Protein AF-A0A379SIA0-F1 (afdb_monomer)

Nearest PDB structures (foldseek):
  3umo-assembly1_A  TM=1.005E+00  e=2.013E-17  Escherichia coli K-12
  3uqd-assembly1_C  TM=9.873E-01  e=4.894E-16  Escherichia coli K-12
  3q1y-assembly1_A-2  TM=8.885E-01  e=4.402E-08  Listeria innocua
  3ie7-assembly1_A-2  TM=8.965E-01  e=9.468E-08  Listeria innocua
  2q5r-assembly1_B  TM=8.478E-01  e=1.900E-06  Staphylococcus aureus

Sequence (139 aa):
MVNRDLTQPDDVHKAALEVVQSGKARRVVVSLGPQGALGIDSENCIQVVPPPVKSQSTVGAGDSMVGAMTLKLAQDASLEEMVRFGVAAGSAATLNQGTRLCSRDDTQKIYAYLPRNNRIPLAEGDTGKSVNGRRIRRC

pLDDT: mean 81.71, std 18.26, range [28.53, 96.75]

Secondary structure (DSSP, 8-state):
---S---STTHHHHHHHHHHHTTS-S-EEEE-GGG-EEEE-SS-EEEE-------S--TTHHHHHHHHHHHHHHTT--HHHHHHHHHHHHHHHHTSSTT----HHHHHHHHHHS-S--EE-------------------

Radius of gyration: 15.78 Å; Cα contacts (8 Å, |Δi|>4): 222; chains: 1; bounding box: 32×31×46 Å

Solvent-accessible surface area (backbone atoms only — not comparable to full-atom values): 8110 Å² total; per-residue (Å²): 134,77,96,66,88,73,84,52,79,60,40,60,57,54,50,46,49,50,42,36,74,70,66,79,35,73,63,40,74,48,78,52,67,87,61,18,32,42,35,37,44,94,82,49,28,34,56,44,63,60,80,99,66,84,71,64,24,72,44,43,18,65,59,27,17,52,53,39,26,51,56,26,55,77,65,73,48,52,72,67,56,20,51,43,39,10,41,15,17,17,54,26,3,13,63,28,73,61,76,39,54,42,47,71,68,48,18,52,53,41,38,69,68,48,79,94,78,48,76,43,82,71,78,72,81,90,74,87,80,92,78,86,84,89,77,98,81,81,120

Mean predicted aligned error: 8.85 Å

Structure (mmCIF, N/CA/C/O backbone):
data_AF-A0A379SIA0-F1
#
_entry.id   AF-A0A379SIA0-F1
#
loop_
_atom_site.group_PDB
_atom_site.id
_atom_site.type_symbol
_atom_site.label_atom_id
_atom_site.label_alt_id
_atom_site.label_comp_id
_atom_site.label_asym_id
_atom_site.label_entity_id
_atom_site.label_seq_id
_atom_site.pdbx_PDB_ins_code
_atom_site.Cartn_x
_atom_site.Cartn_y
_atom_site.Cartn_z
_atom_site.occupancy
_atom_site.B_iso_or_equiv
_atom_site.auth_seq_id
_atom_site.auth_comp_id
_atom_site.auth_asym_id
_atom_site.auth_atom_id
_atom_site.pdbx_PDB_model_num
ATOM 1 N N . MET A 1 1 ? -4.905 12.720 11.694 1.00 63.75 1 MET A N 1
ATOM 2 C CA . MET A 1 1 ? -3.432 12.805 11.719 1.00 63.75 1 MET A CA 1
ATOM 3 C C . MET A 1 1 ? -2.983 12.709 13.161 1.00 63.75 1 MET A C 1
ATOM 5 O O . MET A 1 1 ? -3.661 13.273 14.014 1.00 63.75 1 MET A O 1
ATOM 9 N N . VAL A 1 2 ? -1.910 11.968 13.427 1.00 74.81 2 VAL A N 1
ATOM 10 C CA . VAL A 1 2 ? -1.271 11.945 14.747 1.00 74.81 2 VAL A CA 1
ATOM 11 C C . VAL A 1 2 ? -0.322 13.141 14.818 1.00 74.81 2 VAL A C 1
ATOM 13 O O . VAL A 1 2 ? 0.520 13.307 13.944 1.00 74.81 2 VAL A O 1
ATOM 16 N N . ASN A 1 3 ? -0.522 14.041 15.776 1.00 85.12 3 ASN A N 1
ATOM 17 C CA . ASN A 1 3 ? 0.243 15.289 15.879 1.00 85.12 3 ASN A CA 1
ATOM 18 C C . ASN A 1 3 ? 1.465 15.095 16.793 1.00 85.12 3 ASN A C 1
ATOM 20 O O . ASN A 1 3 ? 1.564 15.721 17.845 1.00 85.12 3 ASN A O 1
ATOM 24 N N . ARG A 1 4 ? 2.316 14.123 16.449 1.00 88.12 4 ARG A N 1
ATOM 25 C CA . ARG A 1 4 ? 3.527 13.749 17.195 1.00 88.12 4 ARG A CA 1
ATOM 26 C C . ARG A 1 4 ? 4.548 13.104 16.263 1.00 88.12 4 ARG A C 1
ATOM 28 O O . ARG A 1 4 ? 4.156 12.505 15.260 1.00 88.12 4 ARG A O 1
ATOM 35 N N . ASP A 1 5 ? 5.821 13.178 16.629 1.00 88.12 5 ASP A N 1
ATOM 36 C CA . ASP A 1 5 ? 6.893 12.495 15.905 1.00 88.12 5 ASP A CA 1
ATOM 37 C C . ASP A 1 5 ? 6.810 10.972 16.086 1.00 88.12 5 ASP A C 1
ATOM 39 O O . ASP A 1 5 ? 6.451 10.477 17.156 1.00 88.12 5 ASP A O 1
ATOM 43 N N . LEU A 1 6 ? 7.152 10.233 15.026 1.00 87.88 6 LEU A N 1
ATOM 44 C CA . LEU A 1 6 ? 7.213 8.769 15.010 1.00 87.88 6 LEU A CA 1
ATOM 45 C C . LEU A 1 6 ? 8.689 8.364 14.997 1.00 87.88 6 LEU A C 1
ATOM 47 O O . LEU A 1 6 ? 9.324 8.348 13.945 1.00 87.88 6 LEU A O 1
ATOM 51 N N . THR A 1 7 ? 9.253 8.114 16.176 1.00 86.00 7 THR A N 1
ATOM 52 C CA . THR A 1 7 ? 10.701 7.889 16.353 1.00 86.00 7 THR A CA 1
ATOM 53 C C . THR A 1 7 ? 11.032 6.448 16.713 1.00 86.00 7 THR A C 1
ATOM 55 O O . THR A 1 7 ? 12.140 5.987 16.446 1.00 86.00 7 THR A O 1
ATOM 58 N N . GLN A 1 8 ? 10.079 5.728 17.306 1.00 84.50 8 GLN A N 1
ATOM 59 C CA . GLN A 1 8 ? 10.224 4.325 17.657 1.00 84.50 8 GLN A CA 1
ATOM 60 C C . GLN A 1 8 ? 9.696 3.423 16.536 1.00 84.50 8 GLN A C 1
ATOM 62 O O . GLN A 1 8 ? 8.732 3.789 15.859 1.00 84.50 8 GLN A O 1
ATO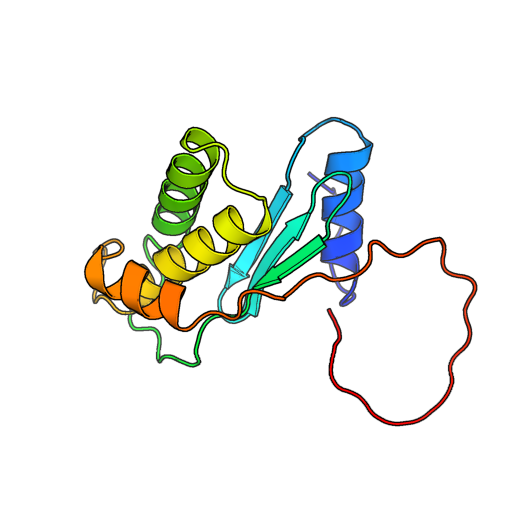M 67 N N . PRO A 1 9 ? 10.257 2.210 16.372 1.00 72.56 9 PRO A N 1
ATOM 68 C CA . PRO A 1 9 ? 9.820 1.264 15.342 1.00 72.56 9 PRO A CA 1
ATOM 69 C C . PRO A 1 9 ? 8.308 0.980 15.354 1.00 72.56 9 PRO A C 1
ATOM 71 O O . PRO A 1 9 ? 7.683 0.884 14.302 1.00 72.56 9 PRO A O 1
ATOM 74 N N . ASP A 1 10 ? 7.696 0.923 16.541 1.00 85.25 10 ASP A N 1
ATOM 75 C CA . ASP A 1 10 ? 6.265 0.631 16.699 1.00 85.25 10 ASP A CA 1
ATOM 76 C C . ASP A 1 10 ? 5.351 1.866 16.606 1.00 85.25 10 ASP A C 1
ATOM 78 O O . ASP A 1 10 ? 4.124 1.721 16.618 1.00 85.25 10 ASP A O 1
ATOM 82 N N . ASP A 1 11 ? 5.896 3.084 16.515 1.00 89.19 11 ASP A N 1
ATOM 83 C CA . ASP A 1 11 ? 5.084 4.309 16.538 1.00 89.19 11 ASP A CA 1
ATOM 84 C C . ASP A 1 11 ? 4.133 4.381 15.342 1.00 89.19 11 ASP A C 1
ATOM 86 O O . ASP A 1 11 ? 2.986 4.809 15.488 1.00 89.19 11 ASP A O 1
ATOM 90 N N . VAL A 1 12 ? 4.576 3.903 14.176 1.00 90.06 12 VAL A N 1
ATOM 91 C CA . VAL A 1 12 ? 3.755 3.852 12.959 1.00 90.06 12 VAL A CA 1
ATOM 92 C C . VAL A 1 12 ? 2.549 2.935 13.150 1.00 90.06 12 VAL A C 1
ATOM 94 O O . VAL A 1 12 ? 1.424 3.320 12.826 1.00 90.06 12 VAL A O 1
ATOM 97 N N . HIS A 1 13 ? 2.765 1.745 13.716 1.00 90.25 13 HIS A N 1
ATOM 98 C CA . HIS A 1 13 ? 1.694 0.796 14.003 1.00 90.25 13 HIS A CA 1
ATOM 99 C C . HIS A 1 13 ? 0.694 1.392 15.000 1.00 90.25 13 HIS A C 1
ATOM 101 O O . HIS A 1 13 ? -0.502 1.441 14.712 1.00 90.25 13 HIS A O 1
ATOM 107 N N . LYS A 1 14 ? 1.176 1.919 16.133 1.00 91.12 14 LYS A N 1
ATOM 108 C CA . LYS A 1 14 ? 0.321 2.523 17.168 1.00 91.12 14 LYS A CA 1
ATOM 109 C C . LYS A 1 14 ? -0.485 3.703 16.626 1.00 91.12 14 LYS A C 1
ATOM 111 O O . LYS A 1 14 ? -1.677 3.810 16.896 1.00 91.12 14 LYS A O 1
ATOM 116 N N . ALA A 1 15 ? 0.144 4.570 15.836 1.00 93.25 15 ALA A N 1
ATOM 117 C CA . ALA A 1 15 ? -0.512 5.716 15.219 1.00 93.25 15 ALA A CA 1
ATOM 118 C C . ALA A 1 15 ? -1.611 5.311 14.227 1.00 93.25 15 ALA A C 1
ATOM 120 O O . ALA A 1 15 ? -2.699 5.885 14.237 1.00 93.25 15 ALA A O 1
ATOM 121 N N . ALA A 1 16 ? -1.340 4.331 13.365 1.00 92.44 16 ALA A N 1
ATOM 122 C CA . ALA A 1 16 ? -2.324 3.846 12.405 1.00 92.44 16 ALA A CA 1
ATOM 123 C C . ALA A 1 16 ? -3.497 3.140 13.105 1.00 92.44 16 ALA A C 1
ATOM 125 O O . ALA A 1 16 ? -4.653 3.387 12.756 1.00 92.44 16 ALA A O 1
ATOM 126 N N . LEU A 1 17 ? -3.215 2.344 14.141 1.00 92.06 17 LEU A N 1
ATOM 127 C CA . LEU A 1 17 ? -4.236 1.696 14.961 1.00 92.06 17 LEU A CA 1
ATOM 128 C C . LEU A 1 17 ? -5.121 2.717 15.697 1.00 92.06 17 LEU A C 1
ATOM 130 O O . LEU A 1 17 ? -6.338 2.573 15.690 1.00 92.06 17 LEU A O 1
ATOM 134 N N . GLU A 1 18 ? -4.549 3.792 16.247 1.00 93.31 18 GLU A N 1
ATOM 135 C CA . GLU A 1 18 ? -5.297 4.890 16.887 1.00 93.31 18 GLU A CA 1
ATOM 136 C C . GLU A 1 18 ? -6.308 5.541 15.921 1.00 93.31 18 GLU A C 1
ATOM 138 O O . GLU A 1 18 ? -7.445 5.859 16.286 1.00 93.31 18 GLU A O 1
ATOM 143 N N . VAL A 1 19 ? -5.928 5.720 14.653 1.00 94.56 19 VAL A N 1
ATOM 144 C CA . VAL A 1 19 ? -6.822 6.280 13.628 1.00 94.56 19 VAL A CA 1
ATOM 145 C C . VAL A 1 19 ? -7.988 5.334 13.326 1.00 94.56 19 VAL A C 1
ATOM 147 O O . VAL A 1 19 ? -9.117 5.808 13.177 1.00 94.56 19 VAL A O 1
ATOM 150 N N . VAL A 1 20 ? -7.737 4.023 13.282 1.00 94.62 20 VAL A N 1
ATOM 151 C CA . VAL A 1 20 ? -8.788 3.011 13.090 1.00 94.62 20 VAL A CA 1
ATOM 152 C C . VAL A 1 20 ? -9.714 2.944 14.306 1.00 94.62 20 VAL A C 1
ATOM 154 O O . VAL A 1 20 ? -10.931 3.044 14.162 1.00 94.62 20 VAL A O 1
ATOM 157 N N . GLN A 1 21 ? -9.152 2.859 15.513 1.00 92.81 21 GLN A N 1
ATOM 158 C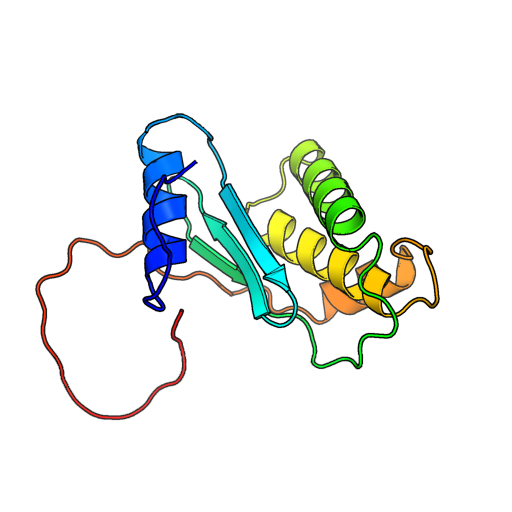 CA . GLN A 1 21 ? -9.909 2.753 16.765 1.00 92.81 21 GLN A CA 1
ATOM 159 C C . GLN A 1 21 ? -10.735 4.006 17.077 1.00 92.81 21 GLN A C 1
ATOM 161 O O . GLN A 1 21 ? -11.819 3.902 17.642 1.00 92.81 21 GLN A O 1
ATOM 166 N N . SER A 1 22 ? -10.270 5.192 16.671 1.00 93.56 22 SER A N 1
ATOM 167 C CA . SER A 1 22 ? -11.050 6.433 16.796 1.00 93.56 22 SER A CA 1
ATOM 168 C C . SER A 1 22 ? -12.201 6.552 15.786 1.00 93.56 22 SER A C 1
ATOM 170 O O . SER A 1 22 ? -12.915 7.554 15.799 1.00 93.56 22 SER A O 1
ATOM 172 N N . GLY A 1 23 ? -12.379 5.575 14.888 1.00 92.88 23 GLY A N 1
ATOM 173 C CA . GLY A 1 23 ? -13.453 5.551 13.892 1.00 92.88 23 GLY A CA 1
ATOM 174 C C . GLY A 1 23 ? -13.266 6.529 12.727 1.00 92.88 23 GL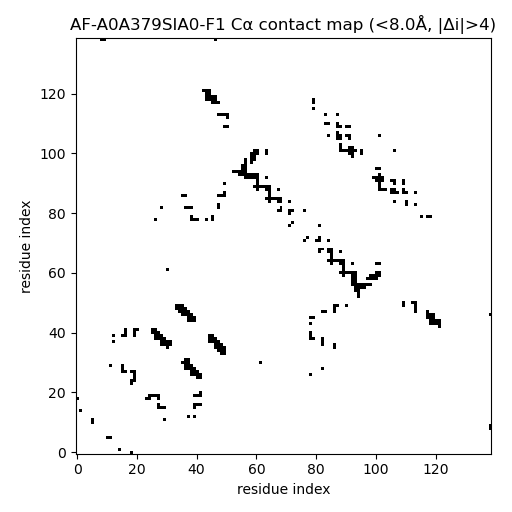Y A C 1
ATOM 175 O O . GLY A 1 23 ? -14.151 6.647 11.882 1.00 92.88 23 GLY A O 1
ATOM 176 N N . LYS A 1 24 ? -12.120 7.220 12.644 1.00 94.50 24 LYS A N 1
ATOM 177 C CA . LYS A 1 24 ? -11.831 8.207 11.585 1.00 94.50 24 LYS A CA 1
ATOM 178 C C . LYS A 1 24 ? -11.621 7.557 10.217 1.00 94.50 24 LYS A C 1
ATOM 180 O O . LYS A 1 24 ? -11.882 8.189 9.198 1.00 94.50 24 LYS A O 1
ATOM 185 N N . ALA A 1 25 ? -11.139 6.316 10.189 1.00 95.25 25 ALA A N 1
ATOM 186 C CA . ALA A 1 25 ? -10.995 5.515 8.979 1.00 95.25 25 ALA A CA 1
ATOM 187 C C . ALA A 1 25 ? -11.201 4.030 9.299 1.00 95.25 25 ALA A C 1
ATOM 189 O O . ALA A 1 25 ? -10.794 3.564 10.355 1.00 95.25 25 ALA A O 1
ATOM 190 N N . ARG A 1 26 ? -11.793 3.267 8.372 1.00 94.31 26 ARG A N 1
ATOM 191 C CA . ARG A 1 26 ? -11.955 1.806 8.533 1.00 94.31 26 ARG A CA 1
ATOM 192 C C . ARG A 1 26 ? -10.667 1.029 8.266 1.00 94.31 26 ARG A C 1
ATOM 194 O O . ARG A 1 26 ? -10.478 -0.053 8.804 1.00 94.31 26 ARG A O 1
ATOM 201 N N . ARG A 1 27 ? -9.824 1.559 7.380 1.00 94.94 27 ARG A N 1
ATOM 202 C CA . ARG A 1 27 ? -8.550 0.969 6.964 1.00 94.94 27 ARG A CA 1
ATOM 203 C C . ARG A 1 27 ? -7.528 2.088 6.846 1.00 94.94 27 ARG A C 1
ATOM 205 O O . ARG A 1 27 ? -7.839 3.137 6.281 1.00 94.94 27 ARG A O 1
ATOM 212 N N . VAL A 1 28 ? -6.327 1.860 7.354 1.00 96.12 28 VAL A N 1
ATOM 213 C CA . VAL A 1 28 ? -5.193 2.782 7.240 1.00 96.12 28 VAL A CA 1
ATOM 214 C C . VAL A 1 28 ? -4.045 2.033 6.590 1.00 96.12 28 VAL A C 1
ATOM 216 O O . VAL A 1 28 ? -3.678 0.956 7.046 1.00 96.12 28 VAL A O 1
ATOM 219 N N . VAL A 1 29 ? -3.478 2.597 5.524 1.00 95.69 29 VAL A N 1
ATOM 220 C CA . VAL A 1 29 ? -2.280 2.063 4.869 1.00 95.69 29 VAL A CA 1
ATOM 221 C C . VAL A 1 29 ? -1.199 3.132 4.906 1.00 95.69 29 VAL A C 1
ATOM 223 O O . VAL A 1 29 ? -1.371 4.213 4.348 1.00 95.69 29 VAL A O 1
ATOM 226 N N . VAL A 1 30 ? -0.092 2.833 5.577 1.00 94.81 30 VAL A N 1
ATOM 227 C CA . VAL A 1 30 ? 1.077 3.704 5.678 1.00 94.81 30 VAL A CA 1
ATOM 228 C C . VAL A 1 30 ? 2.128 3.220 4.687 1.00 94.81 30 VAL A C 1
ATOM 230 O O . VAL A 1 30 ? 2.646 2.113 4.822 1.00 94.81 30 VAL A O 1
ATOM 233 N N . SER A 1 31 ? 2.452 4.037 3.684 1.00 92.25 31 SER A N 1
ATOM 234 C CA . SER A 1 31 ? 3.552 3.757 2.758 1.00 92.25 31 SER A CA 1
ATOM 235 C C . SER A 1 31 ? 4.900 4.035 3.428 1.00 92.25 31 SER A C 1
ATOM 237 O O . SER A 1 31 ? 5.135 5.145 3.901 1.00 92.25 31 SER A O 1
ATOM 239 N N . LEU A 1 32 ? 5.802 3.057 3.407 1.00 90.50 32 LEU A N 1
ATOM 240 C CA . LEU A 1 32 ? 7.133 3.084 4.027 1.00 90.50 32 LEU A CA 1
ATOM 241 C C . LEU A 1 32 ? 8.263 3.085 2.977 1.00 90.50 32 LEU A C 1
ATOM 243 O O . LEU A 1 32 ? 9.391 2.664 3.238 1.00 90.50 32 LEU A O 1
ATOM 247 N N . GLY A 1 33 ? 7.962 3.518 1.748 1.00 87.25 33 GLY A N 1
ATOM 248 C CA . GLY A 1 33 ? 8.935 3.605 0.659 1.00 87.25 33 GLY A CA 1
ATOM 249 C C . GLY A 1 33 ? 9.585 2.244 0.349 1.00 87.25 33 GLY A C 1
ATOM 250 O O . GLY A 1 33 ? 8.862 1.299 0.032 1.00 87.25 33 GLY A O 1
ATOM 251 N N . PRO A 1 34 ? 10.924 2.099 0.439 1.00 85.31 34 PRO A N 1
ATOM 252 C CA . PRO A 1 34 ? 11.612 0.824 0.199 1.00 85.31 34 PRO A CA 1
ATOM 253 C C . PRO A 1 34 ? 11.190 -0.316 1.137 1.00 85.31 34 PRO A C 1
ATOM 255 O O . PRO A 1 34 ? 11.329 -1.481 0.776 1.00 85.31 34 PRO A O 1
ATOM 258 N N . GLN A 1 35 ? 10.661 0.003 2.324 1.00 88.00 35 GLN A N 1
ATOM 259 C CA . GLN A 1 35 ? 10.117 -0.990 3.258 1.00 88.00 35 GLN A CA 1
ATOM 260 C C . GLN A 1 35 ? 8.689 -1.429 2.883 1.00 88.00 35 GLN A C 1
ATOM 262 O O . GLN A 1 35 ? 8.131 -2.318 3.519 1.00 88.00 35 GLN A O 1
ATOM 267 N N . GLY A 1 36 ? 8.103 -0.835 1.838 1.00 91.19 36 GLY A N 1
ATOM 268 C CA . GLY A 1 36 ? 6.793 -1.187 1.308 1.00 91.19 36 GLY A CA 1
ATOM 269 C C . GLY A 1 36 ? 5.654 -0.460 2.000 1.00 91.19 36 GLY A C 1
ATOM 270 O O . GLY A 1 36 ? 5.569 0.762 1.895 1.00 91.19 36 GLY A O 1
ATOM 271 N N . ALA A 1 37 ? 4.743 -1.187 2.646 1.00 94.50 37 ALA A N 1
ATOM 272 C CA . ALA A 1 37 ? 3.601 -0.582 3.328 1.00 94.50 37 ALA A CA 1
ATOM 273 C C . ALA A 1 37 ? 3.101 -1.403 4.522 1.00 94.50 37 ALA A C 1
ATOM 275 O O . ALA A 1 37 ? 3.165 -2.633 4.510 1.00 94.50 37 ALA A O 1
ATOM 276 N N . LEU A 1 38 ? 2.547 -0.704 5.514 1.00 94.12 38 LEU A N 1
ATOM 277 C CA . LEU A 1 38 ? 1.834 -1.268 6.660 1.00 94.12 38 LEU A CA 1
ATOM 278 C C . LEU A 1 38 ? 0.340 -0.951 6.534 1.00 94.12 38 LEU A C 1
ATOM 280 O O . LEU A 1 38 ? -0.038 0.217 6.530 1.00 94.12 38 LEU A O 1
ATOM 284 N N . GLY A 1 39 ? -0.506 -1.970 6.423 1.00 95.06 39 GLY A N 1
ATOM 285 C CA . GLY A 1 39 ? -1.961 -1.846 6.401 1.00 95.06 39 GLY A CA 1
ATOM 286 C C . GLY A 1 39 ? -2.596 -2.355 7.685 1.00 95.06 39 GLY A C 1
ATOM 287 O O . GLY A 1 39 ? -2.253 -3.440 8.148 1.00 95.06 39 GLY A O 1
ATOM 288 N N . ILE A 1 40 ? -3.535 -1.595 8.239 1.00 94.94 40 ILE A N 1
ATOM 289 C CA . ILE A 1 40 ? -4.258 -1.928 9.468 1.00 94.94 40 ILE A CA 1
ATOM 290 C C . ILE A 1 40 ? -5.756 -1.693 9.263 1.00 94.94 40 ILE A C 1
ATOM 292 O O . ILE A 1 40 ? -6.167 -0.672 8.702 1.00 94.94 40 ILE A O 1
ATOM 296 N N . ASP A 1 41 ? -6.563 -2.637 9.734 1.00 93.69 41 ASP A N 1
ATOM 297 C CA . ASP A 1 41 ? -8.000 -2.488 9.963 1.00 93.69 41 ASP A CA 1
ATOM 298 C C . ASP A 1 41 ? -8.346 -2.886 11.411 1.00 93.69 41 ASP A C 1
ATOM 300 O O . ASP A 1 41 ? -7.461 -2.970 12.263 1.00 93.69 41 ASP A O 1
ATOM 304 N N . SER A 1 42 ? -9.631 -3.055 11.730 1.00 90.62 42 SER A N 1
ATOM 305 C CA . SER A 1 42 ? -10.073 -3.397 13.089 1.00 90.62 42 SER A CA 1
ATOM 306 C C . SER A 1 42 ? -9.649 -4.792 13.557 1.00 90.62 42 SER A C 1
ATOM 308 O O . SER A 1 42 ? -9.722 -5.066 14.750 1.00 90.62 42 SER A O 1
ATOM 310 N N . GLU A 1 43 ? -9.240 -5.673 12.643 1.00 88.81 43 GLU A N 1
ATOM 311 C CA . GLU A 1 43 ? -9.012 -7.101 12.902 1.00 88.81 43 GLU A CA 1
ATOM 312 C C . GLU A 1 43 ? -7.613 -7.575 12.491 1.00 88.81 43 GLU A C 1
ATOM 314 O O . GLU A 1 43 ? -7.088 -8.544 13.039 1.00 88.81 43 GLU A O 1
ATOM 319 N N . ASN A 1 44 ? -6.988 -6.902 11.528 1.00 90.38 44 ASN A N 1
ATOM 320 C CA . ASN A 1 44 ? -5.769 -7.342 10.879 1.00 90.38 44 ASN A CA 1
ATOM 321 C C . ASN A 1 44 ? -4.737 -6.215 10.818 1.00 90.38 44 ASN A C 1
ATOM 323 O O . ASN A 1 44 ? -5.043 -5.061 10.519 1.00 90.38 44 ASN A O 1
ATOM 327 N N . CYS A 1 45 ? -3.476 -6.598 10.999 1.00 92.00 45 CYS A N 1
ATOM 328 C CA . CYS A 1 45 ? -2.312 -5.796 10.657 1.00 92.00 45 CYS A CA 1
ATOM 329 C C . CYS A 1 45 ? -1.458 -6.588 9.668 1.00 92.00 45 CYS A C 1
ATOM 331 O O . CYS A 1 45 ? -1.204 -7.779 9.861 1.00 92.00 45 CYS A O 1
ATOM 333 N N . ILE A 1 46 ? -1.042 -5.952 8.580 1.00 92.56 46 ILE A N 1
ATOM 334 C CA . ILE A 1 46 ? -0.230 -6.575 7.540 1.00 92.56 46 ILE A CA 1
ATOM 335 C C . ILE A 1 46 ? 0.878 -5.638 7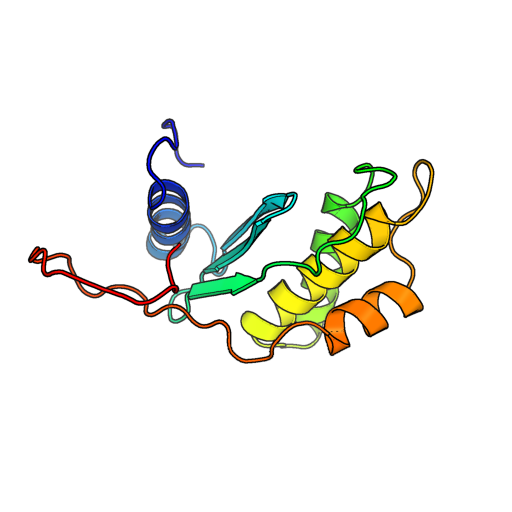.080 1.00 92.56 46 ILE A C 1
ATOM 337 O O . ILE A 1 46 ? 0.638 -4.483 6.745 1.00 92.56 46 ILE A O 1
ATOM 341 N N . GLN A 1 47 ? 2.095 -6.157 6.994 1.00 92.25 47 GLN A N 1
ATOM 342 C CA . GLN A 1 47 ? 3.234 -5.426 6.446 1.00 92.25 47 GLN A CA 1
ATOM 343 C C . GLN A 1 47 ? 3.674 -6.105 5.164 1.00 92.25 47 GLN A C 1
ATOM 345 O O . GLN A 1 47 ? 3.935 -7.300 5.168 1.00 92.25 47 GLN A O 1
ATOM 350 N N . VAL A 1 48 ? 3.776 -5.378 4.060 1.00 93.44 48 VAL A N 1
ATOM 351 C CA . VAL A 1 48 ? 4.212 -5.932 2.776 1.00 93.44 48 VAL A CA 1
ATOM 352 C C . VAL A 1 48 ? 5.498 -5.243 2.373 1.00 93.44 48 VAL A C 1
ATOM 354 O O . VAL A 1 48 ? 5.508 -4.026 2.228 1.00 93.44 48 VAL A O 1
ATOM 357 N N . VAL A 1 49 ? 6.552 -6.028 2.149 1.00 91.69 49 VAL A N 1
ATOM 358 C CA . VAL A 1 49 ? 7.860 -5.538 1.701 1.00 91.69 49 VAL A CA 1
ATOM 359 C C . VAL A 1 49 ? 8.050 -5.906 0.225 1.00 91.69 49 VAL A C 1
ATOM 361 O O . VAL A 1 49 ? 7.866 -7.076 -0.126 1.00 91.69 49 VAL A O 1
ATOM 364 N N . PRO A 1 50 ?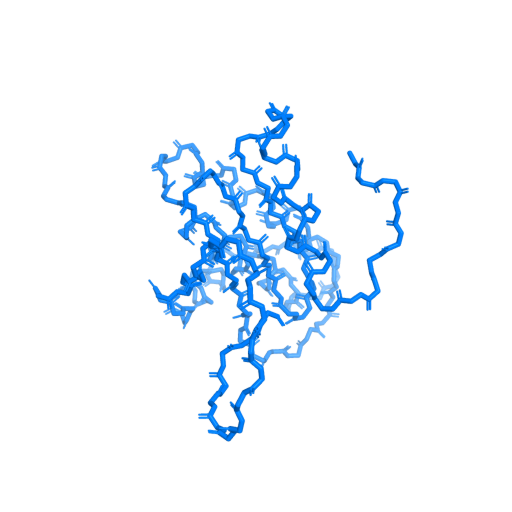 8.386 -4.947 -0.656 1.00 88.31 50 PRO A N 1
ATOM 365 C CA . PRO A 1 50 ? 8.611 -5.217 -2.068 1.00 88.31 50 PRO A CA 1
ATOM 366 C C . PRO A 1 50 ? 9.893 -6.030 -2.309 1.00 88.31 50 PRO A C 1
ATOM 368 O O . PRO A 1 50 ? 10.776 -6.075 -1.450 1.00 88.31 50 PRO A O 1
ATOM 371 N N . PRO A 1 51 ? 10.033 -6.669 -3.486 1.00 85.81 51 PRO A N 1
ATOM 372 C CA . PRO A 1 51 ? 11.299 -7.270 -3.891 1.00 85.81 51 PRO A CA 1
ATOM 373 C C . PRO A 1 51 ? 12.434 -6.231 -3.899 1.00 85.81 51 PRO A C 1
ATOM 375 O O . PRO A 1 51 ? 12.191 -5.065 -4.223 1.00 85.81 51 PRO A O 1
ATOM 378 N N . PRO A 1 52 ? 13.683 -6.639 -3.609 1.00 80.38 52 PRO A N 1
ATOM 379 C CA . PRO A 1 52 ? 14.834 -5.747 -3.669 1.00 80.38 52 PRO A CA 1
ATOM 380 C C . PRO A 1 52 ? 15.162 -5.420 -5.132 1.00 80.38 52 PRO A C 1
ATOM 382 O O . PRO A 1 52 ? 15.920 -6.126 -5.794 1.00 80.38 52 PRO A O 1
ATOM 385 N N . VAL A 1 53 ? 14.568 -4.346 -5.648 1.00 77.88 53 VAL A N 1
ATOM 386 C CA . VAL A 1 53 ? 14.804 -3.833 -7.003 1.00 77.88 53 VAL A CA 1
ATOM 387 C C . VAL A 1 53 ? 15.405 -2.433 -6.944 1.00 77.88 53 VAL A C 1
ATOM 389 O O . VAL A 1 53 ? 15.062 -1.624 -6.081 1.00 77.88 53 VAL A O 1
ATOM 392 N N . LYS A 1 54 ? 16.324 -2.131 -7.867 1.00 77.31 54 LYS A N 1
ATOM 393 C CA . LYS A 1 54 ? 16.929 -0.801 -7.955 1.00 77.31 54 LYS A CA 1
ATOM 394 C C . LYS A 1 54 ? 15.906 0.182 -8.526 1.00 77.31 54 LYS A C 1
ATOM 396 O O . LYS A 1 54 ? 15.576 0.112 -9.707 1.00 77.31 54 LYS A O 1
ATOM 401 N N . SER A 1 55 ? 15.435 1.091 -7.676 1.00 79.00 55 SER A N 1
ATOM 402 C CA . SER A 1 55 ? 14.550 2.190 -8.067 1.00 79.00 55 SER A CA 1
ATOM 403 C C . SER A 1 55 ? 15.234 3.107 -9.087 1.00 79.00 55 SER A C 1
ATOM 405 O O . SER A 1 55 ? 16.394 3.482 -8.902 1.00 79.00 55 SER A O 1
ATOM 407 N N . GLN A 1 56 ? 14.517 3.454 -10.155 1.00 80.81 56 GLN A N 1
ATOM 408 C CA . GLN A 1 56 ? 14.933 4.408 -11.188 1.00 80.81 56 GLN A CA 1
ATOM 409 C C . GLN A 1 56 ? 14.308 5.791 -10.960 1.00 80.81 56 GLN A C 1
ATOM 411 O O . GLN A 1 56 ? 14.955 6.809 -11.192 1.00 80.81 56 GLN A O 1
ATOM 416 N N . SER A 1 57 ? 13.059 5.835 -10.491 1.00 79.25 57 SER A N 1
ATOM 417 C CA . SER A 1 57 ? 12.308 7.053 -10.166 1.00 79.25 57 SER A CA 1
ATOM 418 C C . SER A 1 57 ? 11.356 6.762 -9.010 1.00 79.25 57 SER A C 1
ATOM 420 O O . SER A 1 57 ? 10.895 5.641 -8.864 1.00 79.25 57 SER A O 1
ATOM 422 N N . THR A 1 58 ? 11.037 7.737 -8.164 1.00 80.56 58 THR A N 1
ATOM 423 C CA . THR A 1 58 ? 9.984 7.587 -7.135 1.00 80.56 58 THR A CA 1
ATOM 424 C C . THR A 1 58 ? 8.701 8.332 -7.495 1.00 80.56 58 THR A C 1
ATOM 426 O O . THR A 1 58 ? 7.700 8.234 -6.782 1.00 80.56 58 THR A O 1
ATOM 429 N N . VAL A 1 59 ? 8.711 9.068 -8.609 1.00 84.25 59 VAL A N 1
ATOM 430 C CA . VAL A 1 59 ? 7.579 9.881 -9.048 1.00 84.25 59 VAL A CA 1
ATOM 431 C C . VAL A 1 59 ? 6.430 8.968 -9.480 1.00 84.25 59 VAL A C 1
ATOM 433 O O . VAL A 1 59 ? 6.620 8.059 -10.281 1.00 84.25 59 VAL A O 1
ATOM 436 N N . GLY A 1 60 ? 5.231 9.201 -8.938 1.00 83.62 60 GLY A N 1
ATOM 437 C CA . GLY A 1 60 ? 4.026 8.430 -9.270 1.00 83.62 60 GLY A CA 1
ATOM 438 C C . GLY A 1 60 ? 3.861 7.102 -8.520 1.00 83.62 60 GLY A C 1
ATOM 439 O O . GLY A 1 60 ? 2.863 6.411 -8.730 1.00 83.62 60 GLY A O 1
ATOM 440 N N . ALA A 1 61 ? 4.783 6.740 -7.617 1.00 88.12 61 ALA A N 1
ATOM 441 C CA . ALA A 1 61 ? 4.654 5.532 -6.794 1.00 88.12 61 ALA A CA 1
ATOM 442 C C . ALA A 1 61 ? 3.445 5.598 -5.843 1.00 88.12 61 ALA A C 1
ATOM 444 O O . ALA A 1 61 ? 2.729 4.610 -5.688 1.00 88.12 61 ALA A O 1
ATOM 445 N N . GLY A 1 62 ? 3.190 6.772 -5.251 1.00 88.88 62 GLY A N 1
ATOM 446 C CA . GLY A 1 62 ? 2.039 7.005 -4.374 1.00 88.88 62 GLY A CA 1
ATOM 447 C C . GLY A 1 62 ? 0.707 6.889 -5.115 1.00 88.88 62 GLY A C 1
ATOM 448 O O . GLY A 1 62 ? -0.147 6.102 -4.715 1.00 88.88 62 GLY A O 1
ATOM 449 N N . ASP A 1 63 ? 0.559 7.593 -6.239 1.00 92.44 63 ASP A N 1
ATOM 450 C CA . ASP A 1 63 ? -0.668 7.552 -7.046 1.00 92.44 63 ASP A CA 1
ATOM 451 C C . ASP A 1 63 ? -0.937 6.149 -7.602 1.00 92.44 63 ASP A C 1
ATOM 453 O O . ASP A 1 63 ? -2.069 5.666 -7.561 1.00 92.44 63 ASP A O 1
ATOM 457 N N . SER A 1 64 ? 0.115 5.449 -8.049 1.00 92.31 64 SER A N 1
ATOM 458 C CA . SER A 1 64 ? 0.012 4.059 -8.516 1.00 92.31 64 SER A CA 1
ATOM 459 C C . SER A 1 64 ? -0.442 3.120 -7.394 1.00 92.31 64 SER A C 1
ATOM 461 O O . SER A 1 64 ? -1.309 2.271 -7.610 1.00 92.31 64 SER A O 1
ATOM 463 N N . MET A 1 65 ? 0.092 3.294 -6.180 1.00 94.44 65 MET A N 1
ATOM 464 C CA . MET A 1 65 ? -0.329 2.534 -5.001 1.00 94.44 65 MET A CA 1
ATOM 465 C C . MET A 1 65 ? -1.798 2.809 -4.656 1.00 94.44 65 MET A C 1
ATOM 467 O O . MET A 1 65 ? -2.566 1.863 -4.476 1.00 94.44 65 MET A O 1
ATOM 471 N N . VAL A 1 66 ? -2.217 4.077 -4.600 1.00 95.44 66 VAL A N 1
ATOM 472 C CA . VAL A 1 66 ? -3.604 4.457 -4.278 1.00 95.44 66 VAL A CA 1
ATOM 473 C C . VAL A 1 66 ? -4.581 3.941 -5.335 1.00 95.44 66 VAL A C 1
ATOM 475 O O . VAL A 1 66 ? -5.604 3.352 -4.978 1.00 95.44 66 VAL A O 1
ATOM 478 N N . GLY A 1 67 ? -4.261 4.077 -6.625 1.00 95.00 67 GLY A N 1
ATOM 479 C CA . GLY A 1 67 ? -5.090 3.567 -7.720 1.00 95.00 67 GLY A CA 1
ATOM 480 C C . GLY A 1 67 ? -5.278 2.049 -7.660 1.00 95.00 67 GLY A C 1
ATOM 481 O O . GLY A 1 67 ? -6.400 1.548 -7.756 1.00 95.00 67 GLY A O 1
ATOM 482 N N . ALA A 1 68 ? -4.197 1.310 -7.408 1.00 95.62 68 ALA A N 1
ATOM 483 C CA . ALA A 1 68 ? -4.237 -0.141 -7.247 1.00 95.62 68 ALA A CA 1
ATOM 484 C C . ALA A 1 68 ? -5.048 -0.584 -6.016 1.00 95.62 68 ALA A C 1
ATOM 486 O O . ALA A 1 68 ? -5.847 -1.519 -6.109 1.00 95.62 68 ALA A O 1
ATOM 487 N N . MET A 1 69 ? -4.899 0.102 -4.878 1.00 96.50 69 MET A N 1
ATOM 488 C CA . MET A 1 69 ? -5.703 -0.175 -3.682 1.00 96.50 69 MET A CA 1
ATOM 489 C C . MET A 1 69 ? -7.183 0.140 -3.905 1.00 96.50 69 MET A C 1
ATOM 491 O O . MET A 1 69 ? -8.036 -0.632 -3.480 1.00 96.50 69 MET A O 1
ATOM 495 N N . THR A 1 70 ? -7.491 1.223 -4.619 1.00 96.75 70 THR A N 1
ATOM 496 C CA . THR A 1 70 ? -8.869 1.621 -4.946 1.00 96.75 70 THR A CA 1
ATOM 497 C C . THR A 1 70 ? -9.546 0.574 -5.823 1.00 96.75 70 THR A C 1
ATOM 499 O O . THR A 1 70 ? -10.676 0.178 -5.550 1.00 96.75 70 THR A O 1
ATOM 502 N N . LEU A 1 71 ? -8.831 0.052 -6.826 1.00 95.56 71 LEU A N 1
ATOM 503 C CA . LEU A 1 71 ? -9.319 -1.051 -7.650 1.00 95.56 71 LEU A CA 1
ATOM 504 C C . LEU A 1 71 ? -9.629 -2.295 -6.808 1.00 95.56 71 LEU A C 1
ATOM 506 O O . LEU A 1 71 ? -10.663 -2.924 -7.004 1.00 95.56 71 LEU A O 1
ATOM 510 N N . LYS A 1 72 ? -8.749 -2.653 -5.867 1.00 96.06 72 LYS A N 1
ATOM 511 C CA . LYS A 1 72 ? -8.964 -3.814 -4.992 1.00 96.06 72 LYS A CA 1
ATOM 512 C C . LYS A 1 72 ? -10.095 -3.607 -3.997 1.00 96.06 72 LYS A C 1
ATOM 514 O O . LYS A 1 72 ? -10.861 -4.536 -3.762 1.00 96.06 72 LYS A O 1
ATOM 519 N N . LEU A 1 73 ? -10.241 -2.394 -3.480 1.00 94.50 73 LEU A N 1
ATOM 520 C CA . LEU A 1 73 ? -11.367 -2.022 -2.637 1.00 94.50 73 LEU A CA 1
ATOM 521 C C . LEU A 1 73 ? -12.696 -2.153 -3.393 1.00 94.50 73 LEU A C 1
ATOM 523 O O . LEU A 1 73 ? -13.638 -2.709 -2.847 1.00 94.50 73 LEU A O 1
ATOM 527 N N . ALA A 1 74 ? -12.753 -1.717 -4.655 1.00 96.38 74 ALA A N 1
ATOM 528 C CA . ALA A 1 74 ? -13.935 -1.858 -5.509 1.00 96.38 74 ALA A CA 1
ATOM 529 C C . ALA A 1 74 ? -14.258 -3.316 -5.899 1.00 96.38 74 ALA A C 1
ATOM 531 O O . ALA A 1 74 ? -15.347 -3.590 -6.391 1.00 96.38 74 ALA A O 1
ATOM 532 N N . GLN A 1 75 ? -13.313 -4.241 -5.703 1.00 95.81 75 GLN A N 1
ATOM 533 C CA . GLN A 1 75 ? -13.472 -5.683 -5.930 1.00 95.81 75 GLN A CA 1
ATOM 534 C C . GLN A 1 75 ? -13.777 -6.455 -4.636 1.00 95.81 75 GLN A C 1
ATOM 536 O O . GLN A 1 75 ? -13.662 -7.678 -4.634 1.00 95.81 75 GLN A O 1
ATOM 541 N N . ASP A 1 76 ? -14.082 -5.758 -3.534 1.00 94.19 76 ASP A N 1
ATOM 542 C CA . ASP A 1 76 ? -14.281 -6.343 -2.200 1.00 94.19 76 ASP A CA 1
ATOM 543 C C . ASP A 1 76 ? -13.110 -7.228 -1.734 1.00 94.19 76 ASP A C 1
ATOM 545 O O . ASP A 1 76 ? -13.272 -8.173 -0.959 1.00 94.19 76 ASP A O 1
ATOM 549 N N . ALA A 1 77 ? -11.895 -6.914 -2.193 1.00 93.75 77 ALA A N 1
ATOM 550 C CA . ALA A 1 77 ? -10.711 -7.673 -1.829 1.00 93.75 77 ALA A CA 1
ATOM 551 C C . ALA A 1 77 ? -10.369 -7.504 -0.340 1.00 93.75 77 ALA A C 1
ATOM 553 O O . ALA A 1 77 ? -10.658 -6.481 0.298 1.00 93.75 77 ALA A O 1
ATOM 554 N N . SER A 1 78 ? -9.675 -8.505 0.200 1.00 93.50 78 SER A N 1
ATOM 555 C CA . SER A 1 78 ? -9.151 -8.454 1.565 1.00 93.50 78 SER A CA 1
ATOM 556 C C . SER A 1 78 ? -8.128 -7.321 1.746 1.00 93.50 78 SER A C 1
ATOM 558 O O . SER A 1 78 ? -7.490 -6.878 0.785 1.00 93.50 78 SER A O 1
ATOM 560 N N . LEU A 1 79 ? -7.916 -6.871 2.994 1.00 93.25 79 LEU A N 1
ATOM 561 C CA . LEU A 1 79 ? -6.855 -5.905 3.323 1.00 93.25 79 LEU A CA 1
ATOM 562 C C . LEU A 1 79 ? -5.494 -6.385 2.793 1.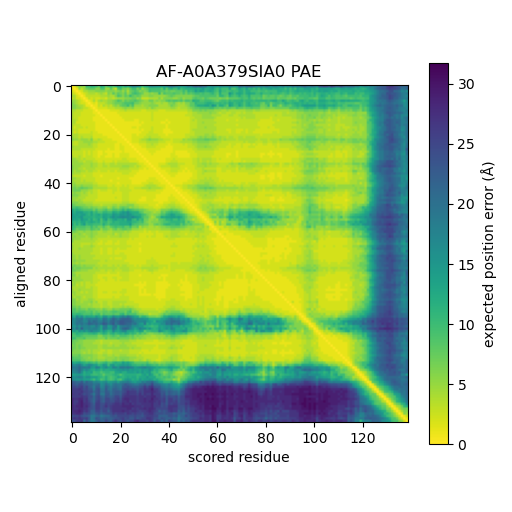00 93.25 79 LEU A C 1
ATOM 564 O O . LEU A 1 79 ? -4.743 -5.610 2.204 1.00 93.25 79 LEU A O 1
ATOM 568 N N . GLU A 1 80 ? -5.214 -7.680 2.949 1.00 93.69 80 GLU A N 1
ATOM 569 C CA . GLU A 1 80 ? -3.977 -8.305 2.493 1.00 93.69 80 GLU A CA 1
ATOM 570 C C . GLU A 1 80 ? -3.768 -8.182 0.982 1.00 93.69 80 GLU A C 1
ATOM 572 O O . GLU A 1 80 ? -2.708 -7.743 0.532 1.00 93.69 80 GLU A O 1
ATOM 577 N N . GLU A 1 81 ? -4.777 -8.519 0.183 1.00 94.12 81 GLU A N 1
ATOM 578 C CA . GLU A 1 81 ? -4.702 -8.382 -1.273 1.00 94.12 81 GLU A CA 1
ATOM 579 C C . GLU A 1 81 ? -4.602 -6.924 -1.705 1.00 94.12 81 GLU A C 1
ATOM 581 O O . GLU A 1 81 ? -3.831 -6.609 -2.613 1.00 94.12 81 GLU A O 1
ATOM 586 N N . MET A 1 82 ? -5.342 -6.035 -1.040 1.00 95.56 82 MET A N 1
ATOM 587 C CA . MET A 1 82 ? -5.338 -4.606 -1.327 1.00 95.56 82 MET A CA 1
ATOM 588 C C . MET A 1 82 ? -3.939 -4.008 -1.153 1.00 95.56 82 MET A C 1
ATOM 590 O O . MET A 1 82 ? -3.419 -3.392 -2.083 1.00 95.56 82 MET A O 1
ATOM 594 N N . VAL A 1 83 ? -3.290 -4.229 -0.007 1.00 95.50 83 VAL A N 1
ATOM 595 C CA . VAL A 1 83 ? -1.954 -3.671 0.257 1.00 95.50 83 VAL A CA 1
ATOM 596 C C . VAL A 1 83 ? -0.888 -4.358 -0.586 1.00 95.50 83 VAL A C 1
ATOM 598 O O . VAL A 1 83 ? -0.010 -3.678 -1.110 1.00 95.50 83 VAL A O 1
ATOM 601 N N . ARG A 1 84 ? -0.966 -5.681 -0.789 1.00 95.38 84 ARG A N 1
ATOM 602 C CA . ARG A 1 84 ? -0.022 -6.389 -1.671 1.00 95.38 84 ARG A CA 1
ATOM 603 C C . ARG A 1 84 ? -0.083 -5.851 -3.095 1.00 95.38 84 ARG A C 1
ATOM 605 O O . ARG A 1 84 ? 0.957 -5.626 -3.707 1.00 95.38 84 ARG A O 1
ATOM 612 N N . PHE A 1 85 ? -1.282 -5.612 -3.615 1.00 95.81 85 PHE A N 1
ATOM 613 C CA . PHE A 1 85 ? -1.450 -5.053 -4.952 1.00 95.81 85 PHE A CA 1
ATOM 614 C C . PHE A 1 85 ? -1.018 -3.580 -5.017 1.00 95.81 85 PHE A C 1
ATOM 616 O O . PHE A 1 85 ? -0.365 -3.178 -5.977 1.00 95.81 85 PHE A O 1
ATOM 623 N N . GLY A 1 86 ? -1.290 -2.800 -3.965 1.00 95.50 86 GLY A N 1
ATOM 624 C CA . GLY A 1 86 ? -0.809 -1.426 -3.817 1.00 95.50 86 GLY A CA 1
ATOM 625 C C . GLY A 1 86 ? 0.718 -1.318 -3.824 1.00 95.50 86 GLY A C 1
ATOM 626 O O . GLY A 1 86 ? 1.276 -0.529 -4.583 1.00 95.50 86 GLY A O 1
ATOM 627 N N . VAL A 1 87 ? 1.408 -2.144 -3.030 1.00 95.06 87 VAL A N 1
ATOM 628 C CA . VAL A 1 87 ? 2.879 -2.209 -3.014 1.00 95.06 87 VAL A CA 1
ATOM 629 C C . VAL A 1 87 ? 3.413 -2.661 -4.366 1.00 95.06 87 VAL A C 1
ATOM 631 O O . VAL A 1 87 ? 4.349 -2.050 -4.873 1.00 95.06 87 VAL A O 1
ATOM 634 N N . ALA A 1 88 ? 2.796 -3.664 -4.995 1.00 94.31 88 ALA A N 1
ATOM 635 C CA . ALA A 1 88 ? 3.207 -4.112 -6.320 1.00 94.31 88 ALA A CA 1
ATOM 636 C C . ALA A 1 88 ? 3.131 -2.994 -7.371 1.00 94.31 88 ALA A C 1
ATOM 638 O O . ALA A 1 88 ? 4.086 -2.805 -8.122 1.00 94.31 88 ALA A O 1
ATOM 639 N N . ALA A 1 89 ? 2.041 -2.223 -7.394 1.00 93.94 89 ALA A N 1
ATOM 640 C CA . ALA A 1 89 ? 1.878 -1.108 -8.324 1.00 93.94 89 ALA A CA 1
ATOM 641 C C . ALA A 1 89 ? 2.833 0.051 -8.009 1.00 93.94 89 ALA A C 1
ATOM 643 O O . ALA A 1 89 ? 3.485 0.580 -8.909 1.00 93.94 89 ALA A O 1
ATOM 644 N N . GLY A 1 90 ? 2.975 0.413 -6.731 1.00 91.75 90 GLY A N 1
ATOM 645 C CA . GLY A 1 90 ? 3.911 1.449 -6.299 1.00 91.75 90 GLY A CA 1
ATOM 646 C C . GLY A 1 90 ? 5.354 1.110 -6.674 1.00 91.75 90 GLY A C 1
ATOM 647 O O . GLY A 1 90 ? 6.052 1.942 -7.243 1.00 91.75 90 GLY A O 1
ATOM 648 N N . SER A 1 91 ? 5.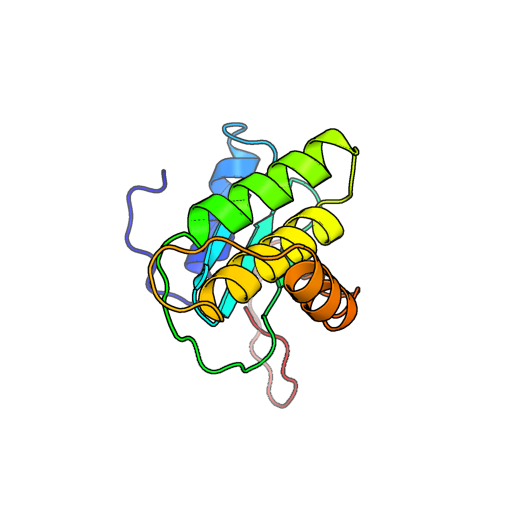786 -0.132 -6.438 1.00 90.44 91 SER A N 1
ATOM 649 C CA . SER A 1 91 ? 7.115 -0.611 -6.835 1.00 90.44 91 SER A CA 1
ATOM 650 C C . SER A 1 91 ? 7.276 -0.754 -8.347 1.00 90.44 91 SER A C 1
ATOM 652 O O . SER A 1 91 ? 8.353 -0.490 -8.862 1.00 90.44 91 SER A O 1
ATOM 654 N N . ALA A 1 92 ? 6.229 -1.125 -9.087 1.00 89.38 92 ALA A N 1
ATOM 655 C CA . ALA A 1 92 ? 6.289 -1.161 -10.547 1.00 89.38 92 ALA A CA 1
ATOM 656 C C . ALA A 1 92 ? 6.500 0.239 -11.143 1.00 89.38 92 ALA A C 1
ATOM 658 O O . ALA A 1 92 ? 7.241 0.386 -12.112 1.00 89.38 92 ALA A O 1
ATOM 659 N N . ALA A 1 93 ? 5.894 1.275 -10.553 1.00 87.50 93 ALA A N 1
ATOM 660 C CA . ALA A 1 93 ? 6.124 2.655 -10.975 1.00 87.50 93 ALA A CA 1
ATOM 661 C C . ALA A 1 93 ? 7.591 3.069 -10.790 1.00 87.50 93 ALA A C 1
ATOM 663 O O . ALA A 1 93 ? 8.133 3.780 -11.634 1.00 87.50 93 ALA A O 1
ATOM 664 N N . THR A 1 94 ? 8.268 2.565 -9.748 1.00 86.06 94 THR A N 1
ATOM 665 C CA . THR A 1 94 ? 9.664 2.942 -9.502 1.00 86.06 94 THR A CA 1
ATOM 666 C C . THR A 1 94 ? 10.678 2.318 -10.453 1.00 86.06 94 THR A C 1
ATOM 668 O O . THR A 1 94 ? 11.817 2.783 -10.531 1.00 86.06 94 THR A O 1
ATOM 671 N N . LEU A 1 95 ? 10.280 1.292 -11.209 1.00 83.06 95 LEU A N 1
ATOM 672 C CA . LEU A 1 95 ? 11.111 0.673 -12.242 1.00 83.06 95 LEU A CA 1
ATOM 673 C C . LEU A 1 95 ? 11.205 1.524 -13.515 1.00 83.06 95 LEU A C 1
ATOM 675 O O . LEU A 1 95 ? 12.146 1.364 -14.294 1.00 83.06 95 LEU A O 1
ATOM 679 N N . ASN A 1 96 ? 10.251 2.431 -13.731 1.00 76.31 96 ASN A N 1
ATOM 680 C CA . ASN A 1 96 ? 10.189 3.248 -14.933 1.00 76.31 96 ASN A CA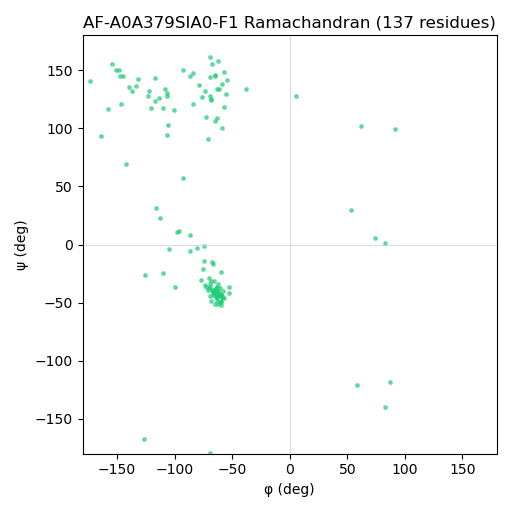 1
ATOM 681 C C . ASN A 1 96 ? 11.032 4.525 -14.798 1.00 76.31 96 ASN A C 1
ATOM 683 O O . ASN A 1 96 ? 11.115 5.142 -13.740 1.00 76.31 96 ASN A O 1
ATOM 687 N N . GLN A 1 97 ? 11.645 4.962 -15.902 1.00 71.12 97 GLN A N 1
ATOM 688 C CA . GLN A 1 97 ? 12.329 6.256 -15.952 1.00 71.12 97 GLN A CA 1
ATOM 689 C C . GLN A 1 97 ? 11.326 7.409 -16.123 1.00 71.12 97 GLN A C 1
ATOM 691 O O . GLN A 1 97 ? 10.422 7.341 -16.966 1.00 71.12 97 GLN A O 1
ATOM 696 N N . GLY A 1 98 ? 11.540 8.498 -15.378 1.00 63.62 98 GLY A N 1
ATOM 697 C CA . GLY A 1 98 ? 10.746 9.727 -15.458 1.00 63.62 98 GLY A CA 1
ATOM 698 C C . GLY A 1 98 ? 9.449 9.672 -14.645 1.00 63.62 98 GLY A C 1
ATOM 699 O O . GLY A 1 98 ? 9.435 9.174 -13.523 1.00 63.62 98 GLY A O 1
ATOM 700 N N . THR A 1 99 ? 8.366 10.214 -15.209 1.00 63.56 99 THR A N 1
ATOM 701 C CA . THR A 1 99 ? 7.026 10.328 -14.592 1.00 63.56 99 THR A CA 1
ATOM 702 C C . THR A 1 99 ? 6.075 9.193 -14.990 1.00 63.56 99 THR A C 1
ATOM 704 O O . THR A 1 99 ? 4.864 9.281 -14.785 1.00 63.56 99 THR A O 1
ATOM 707 N N . ARG A 1 100 ? 6.598 8.133 -15.616 1.00 71.12 100 ARG A N 1
ATOM 708 C CA . ARG A 1 100 ? 5.791 6.996 -16.065 1.00 71.12 100 ARG A CA 1
ATOM 709 C C . ARG A 1 100 ? 5.252 6.222 -14.860 1.00 71.12 100 ARG A C 1
ATOM 711 O O . ARG A 1 100 ? 6.022 5.752 -14.030 1.00 71.12 100 ARG A O 1
ATOM 718 N N . LEU A 1 101 ? 3.930 6.067 -14.812 1.00 75.00 101 LEU A N 1
ATOM 719 C CA . LEU A 1 101 ? 3.222 5.291 -13.790 1.00 75.00 101 LEU A CA 1
ATOM 720 C C . LEU A 1 101 ? 3.482 3.782 -13.929 1.00 75.00 101 LEU A C 1
ATOM 722 O O . LEU A 1 101 ? 4.207 3.336 -14.820 1.00 75.00 101 LEU A O 1
ATOM 726 N N . CYS A 1 10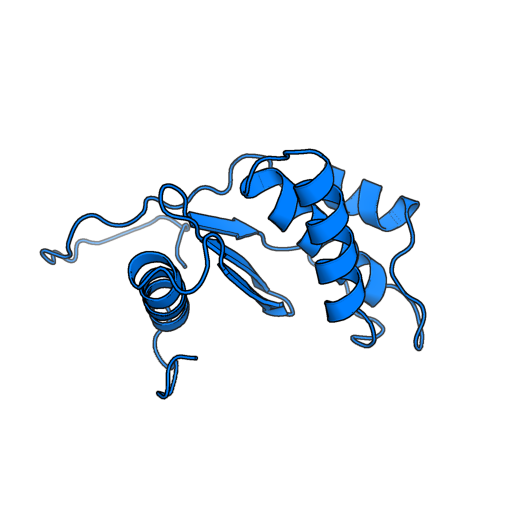2 ? 2.878 2.984 -13.049 1.00 76.75 102 CYS A N 1
ATOM 727 C CA . CYS A 1 102 ? 2.982 1.529 -13.084 1.00 76.75 102 CYS A CA 1
ATOM 728 C C . CYS A 1 102 ? 2.485 0.923 -14.411 1.00 76.75 102 CYS A C 1
ATOM 730 O O . CYS A 1 102 ? 1.427 1.291 -14.927 1.00 76.75 102 CYS A O 1
ATOM 732 N N . SER A 1 103 ? 3.213 -0.068 -14.935 1.00 85.00 103 SER A N 1
ATOM 733 C CA . SER A 1 103 ? 2.703 -0.937 -16.000 1.00 85.00 103 SER A CA 1
ATOM 734 C C . SER A 1 103 ? 1.881 -2.076 -15.384 1.00 85.00 103 SER A C 1
ATOM 736 O O . SER A 1 103 ? 2.172 -2.547 -14.277 1.00 85.00 103 SER A O 1
ATOM 738 N N . ARG A 1 104 ? 0.848 -2.545 -16.094 1.00 87.38 104 ARG A N 1
ATOM 739 C CA . ARG A 1 104 ? 0.043 -3.693 -15.646 1.00 87.38 104 ARG A CA 1
ATOM 740 C C . ARG A 1 104 ? 0.903 -4.950 -15.500 1.00 87.38 104 ARG A C 1
ATOM 742 O O . ARG A 1 104 ? 0.758 -5.671 -14.515 1.00 87.38 104 ARG A O 1
ATOM 749 N N . ASP A 1 105 ? 1.795 -5.188 -16.455 1.00 89.00 105 ASP A N 1
ATOM 750 C CA . ASP A 1 105 ? 2.609 -6.400 -16.501 1.00 89.00 105 ASP A CA 1
ATOM 751 C C . ASP A 1 105 ? 3.598 -6.457 -15.339 1.00 89.00 105 ASP A C 1
ATOM 753 O O . ASP A 1 105 ? 3.714 -7.489 -14.681 1.00 89.00 105 ASP A O 1
ATOM 757 N N . ASP A 1 106 ? 4.267 -5.347 -15.022 1.00 89.19 106 ASP A N 1
ATOM 758 C CA . ASP A 1 106 ? 5.222 -5.320 -13.912 1.00 89.19 106 ASP A CA 1
ATOM 759 C C . ASP A 1 106 ? 4.509 -5.352 -12.562 1.00 89.19 106 ASP A C 1
ATOM 761 O O . ASP A 1 106 ? 4.943 -6.065 -11.657 1.00 89.19 106 ASP A O 1
ATOM 765 N N . THR A 1 107 ? 3.350 -4.693 -12.455 1.00 91.69 107 THR A N 1
ATOM 766 C CA . THR A 1 107 ? 2.484 -4.810 -11.273 1.00 91.69 107 THR A CA 1
ATOM 767 C C . THR A 1 107 ? 2.093 -6.268 -11.036 1.00 91.69 107 THR A C 1
ATOM 769 O O . THR A 1 107 ? 2.212 -6.770 -9.920 1.00 91.69 107 THR A O 1
ATOM 772 N N . GLN A 1 108 ? 1.678 -6.990 -12.080 1.00 92.12 108 GLN A N 1
ATOM 773 C CA . GLN A 1 108 ? 1.273 -8.388 -11.960 1.00 92.12 108 GLN A CA 1
ATOM 774 C C . GLN A 1 108 ? 2.451 -9.308 -11.607 1.00 92.12 108 GLN A C 1
ATOM 776 O O . GLN A 1 108 ? 2.291 -10.200 -10.771 1.00 92.12 108 GLN A O 1
ATOM 781 N N . LYS A 1 109 ? 3.634 -9.082 -12.197 1.00 91.31 109 LYS A N 1
ATOM 782 C CA . LYS A 1 109 ? 4.861 -9.829 -11.868 1.00 91.31 109 LYS A CA 1
ATOM 783 C C . LYS A 1 109 ? 5.245 -9.650 -10.401 1.00 91.31 109 LYS A C 1
ATOM 785 O O . LYS A 1 109 ? 5.472 -10.638 -9.705 1.00 91.31 109 LYS A O 1
ATOM 790 N N . ILE A 1 110 ? 5.277 -8.408 -9.914 1.00 91.00 110 ILE A N 1
ATOM 791 C CA . ILE A 1 110 ? 5.619 -8.120 -8.515 1.00 91.00 110 ILE A CA 1
ATOM 792 C C . ILE A 1 110 ? 4.547 -8.693 -7.585 1.00 91.00 110 ILE A C 1
ATOM 794 O O . ILE A 1 110 ? 4.878 -9.333 -6.591 1.00 91.00 110 ILE A O 1
ATOM 798 N N . TYR A 1 111 ? 3.264 -8.551 -7.922 1.00 93.25 111 TYR A N 1
ATOM 799 C CA . TYR A 1 111 ? 2.175 -9.103 -7.115 1.00 93.25 111 TYR A CA 1
ATOM 800 C C . TYR A 1 111 ? 2.247 -10.632 -6.978 1.00 93.25 111 TYR A C 1
ATOM 802 O O . TYR A 1 111 ? 1.967 -11.169 -5.904 1.00 93.25 111 TYR A O 1
ATOM 810 N N . ALA A 1 112 ? 2.651 -11.333 -8.042 1.00 91.88 112 ALA A N 1
ATOM 811 C CA . ALA A 1 112 ? 2.873 -12.776 -8.015 1.00 91.88 112 ALA A CA 1
ATOM 812 C C . ALA A 1 112 ? 4.086 -13.176 -7.156 1.00 91.88 112 ALA A C 1
ATOM 814 O O . ALA A 1 112 ? 4.066 -14.243 -6.546 1.00 91.88 112 ALA A O 1
ATOM 815 N N . TYR A 1 113 ? 5.112 -12.323 -7.083 1.00 90.19 113 TYR A N 1
ATOM 816 C CA . TYR A 1 113 ? 6.291 -12.531 -6.238 1.00 90.19 113 TYR A CA 1
ATOM 817 C C . TYR A 1 113 ? 6.004 -12.304 -4.745 1.00 90.19 113 TYR A C 1
ATOM 819 O O . TYR A 1 113 ? 6.574 -12.983 -3.891 1.00 90.19 113 TYR A O 1
ATOM 827 N N . LEU A 1 114 ? 5.132 -11.349 -4.407 1.00 89.56 114 LEU A N 1
ATOM 828 C CA . LEU A 1 114 ? 4.847 -11.002 -3.015 1.00 89.56 114 LEU A CA 1
ATOM 829 C C . LEU A 1 114 ? 4.214 -12.184 -2.256 1.00 89.56 114 LEU A C 1
ATOM 831 O O . LEU A 1 114 ? 3.243 -12.769 -2.745 1.00 89.56 114 LEU A O 1
ATOM 835 N N . PRO A 1 115 ? 4.671 -12.505 -1.033 1.00 81.12 115 PRO A N 1
ATOM 836 C CA . PRO A 1 115 ? 4.121 -13.608 -0.247 1.00 81.12 115 PRO A CA 1
ATOM 837 C C . PRO A 1 115 ? 2.660 -13.346 0.144 1.00 81.12 115 PRO A C 1
ATOM 839 O O . PRO A 1 115 ? 2.278 -12.207 0.396 1.00 81.12 115 PRO A O 1
ATOM 842 N N . ARG A 1 116 ? 1.841 -14.406 0.204 1.00 72.62 116 ARG A N 1
ATOM 843 C CA . ARG A 1 116 ? 0.404 -14.363 0.559 1.00 72.62 116 ARG A CA 1
ATOM 844 C C . ARG A 1 116 ? 0.111 -14.443 2.068 1.00 72.62 116 ARG A C 1
ATOM 846 O O . ARG A 1 116 ? -1.031 -14.696 2.414 1.00 72.62 116 ARG A O 1
ATOM 853 N N . ASN A 1 117 ? 1.125 -14.372 2.935 1.00 65.50 117 ASN A N 1
ATOM 854 C CA . ASN A 1 117 ? 0.953 -14.640 4.368 1.00 65.50 117 ASN A CA 1
ATOM 855 C C . ASN A 1 117 ? 1.808 -13.691 5.226 1.00 65.50 117 ASN A C 1
ATOM 857 O O . ASN A 1 117 ? 2.791 -14.103 5.850 1.00 65.50 117 ASN A O 1
ATOM 861 N N . ASN A 1 118 ? 1.429 -12.410 5.242 1.00 64.88 118 ASN A N 1
ATOM 862 C CA . ASN A 1 118 ? 2.173 -11.347 5.939 1.00 64.88 118 ASN A CA 1
ATOM 863 C C . ASN A 1 118 ? 1.399 -10.693 7.100 1.00 64.88 118 ASN A C 1
ATOM 865 O O . ASN A 1 118 ? 1.589 -9.517 7.413 1.00 64.88 118 ASN A O 1
ATOM 869 N N . ARG A 1 119 ? 0.539 -11.471 7.766 1.00 65.06 119 ARG A N 1
ATOM 870 C CA . ARG A 1 119 ? -0.222 -11.018 8.937 1.00 65.06 119 ARG A CA 1
ATOM 871 C C . ARG A 1 119 ? 0.663 -10.891 10.174 1.00 65.06 119 ARG A C 1
ATOM 873 O O . ARG A 1 119 ? 1.415 -11.807 10.513 1.00 65.06 119 ARG A O 1
ATOM 880 N N . ILE A 1 120 ? 0.525 -9.759 10.849 1.00 66.31 120 ILE A N 1
ATOM 881 C CA . ILE A 1 120 ? 1.085 -9.466 12.162 1.00 66.31 120 ILE A CA 1
ATOM 882 C C . ILE A 1 120 ? -0.090 -9.508 13.150 1.00 66.31 120 ILE A C 1
ATOM 884 O O . ILE A 1 120 ? -1.124 -8.895 12.871 1.00 66.31 120 ILE A O 1
ATOM 888 N N . PRO A 1 121 ? 0.020 -10.231 14.279 1.00 60.53 121 PRO A N 1
ATOM 889 C CA . PRO A 1 121 ? -0.999 -10.182 15.320 1.00 60.53 121 PRO A CA 1
ATOM 890 C C . PRO A 1 121 ? -1.216 -8.735 15.775 1.00 60.53 121 PRO A C 1
ATOM 892 O O . PRO A 1 121 ? -0.249 -8.041 16.096 1.00 60.53 121 PRO A O 1
ATOM 895 N N . LEU A 1 122 ? -2.471 -8.282 15.819 1.00 57.62 122 LEU A N 1
ATOM 896 C CA . LEU A 1 122 ? -2.820 -7.074 16.562 1.00 57.62 122 LEU A CA 1
ATOM 897 C C . LEU A 1 122 ? -2.520 -7.380 18.032 1.00 57.62 122 LEU A C 1
ATOM 899 O O . LEU A 1 122 ? -3.159 -8.249 18.615 1.00 57.62 122 LEU A O 1
ATOM 903 N N . ALA A 1 123 ? -1.474 -6.774 18.591 1.00 55.94 123 ALA A N 1
ATOM 904 C CA . ALA A 1 123 ? -1.042 -7.076 19.948 1.00 55.94 123 ALA A CA 1
ATOM 905 C C . ALA A 1 123 ? -2.193 -6.836 20.945 1.00 55.94 123 ALA A C 1
ATOM 907 O O . ALA A 1 123 ? -2.662 -5.707 21.090 1.00 55.94 123 ALA A O 1
ATOM 908 N N . GLU A 1 124 ? -2.621 -7.890 21.646 1.00 41.75 124 GLU A N 1
ATOM 909 C CA . GLU A 1 124 ? -3.278 -7.742 22.945 1.00 41.75 124 GLU A CA 1
ATOM 910 C C . GLU A 1 124 ? -2.257 -7.154 23.934 1.00 41.75 124 GLU A C 1
ATOM 912 O O . GLU A 1 124 ? -1.057 -7.402 23.813 1.00 41.75 124 GLU A O 1
ATOM 917 N N . GLY A 1 125 ? -2.732 -6.318 24.859 1.00 39.84 125 GLY A N 1
ATOM 918 C CA . GLY A 1 125 ? -1.938 -5.399 25.679 1.00 39.84 125 GLY A CA 1
ATOM 919 C C . GLY A 1 125 ? -0.571 -5.900 26.168 1.00 39.84 125 GLY A C 1
ATOM 920 O O . GLY A 1 125 ? -0.424 -6.987 26.722 1.00 39.84 125 GLY A O 1
ATOM 921 N N . ASP A 1 126 ? 0.423 -5.027 26.010 1.00 39.34 126 ASP A N 1
ATOM 922 C CA . ASP A 1 126 ? 1.791 -5.169 26.502 1.00 39.34 126 ASP A CA 1
ATOM 923 C C . ASP A 1 126 ? 1.813 -5.331 28.036 1.00 39.34 126 ASP A C 1
ATOM 925 O O . ASP A 1 126 ? 1.700 -4.365 28.790 1.00 39.34 126 ASP A O 1
ATOM 929 N N . THR A 1 127 ? 1.956 -6.568 28.516 1.00 34.44 127 THR A N 1
ATOM 930 C CA . THR A 1 127 ? 2.620 -6.837 29.797 1.00 34.44 127 THR A CA 1
ATOM 931 C C . THR A 1 127 ? 3.988 -7.409 29.474 1.00 34.44 127 THR A C 1
ATOM 933 O O . THR A 1 127 ? 4.133 -8.556 29.053 1.00 34.44 127 THR A O 1
ATOM 936 N N . GLY A 1 128 ? 4.999 -6.554 29.619 1.00 40.69 128 GLY A N 1
ATOM 937 C CA . GLY A 1 128 ? 6.356 -6.835 29.190 1.00 40.69 128 GLY A CA 1
ATOM 938 C C . GLY A 1 128 ? 6.931 -8.129 29.760 1.00 40.69 128 GLY A C 1
ATOM 939 O O . GLY A 1 128 ? 6.773 -8.444 30.939 1.00 40.69 128 GLY A O 1
ATOM 940 N N . LYS A 1 129 ? 7.693 -8.834 28.920 1.00 28.53 129 LYS A N 1
ATOM 941 C CA . LYS A 1 129 ? 8.835 -9.650 29.343 1.00 28.53 129 LYS A CA 1
ATOM 942 C C . LYS A 1 129 ? 9.794 -9.872 28.176 1.00 28.53 129 LYS A C 1
ATOM 944 O O . LYS A 1 129 ? 9.475 -10.504 27.175 1.00 28.53 129 LYS A O 1
ATOM 949 N N . SER A 1 130 ? 10.999 -9.340 28.349 1.00 38.78 130 SER A N 1
ATOM 950 C CA . SER A 1 130 ? 12.183 -9.633 27.545 1.00 38.78 130 SER A CA 1
ATOM 951 C C . SER A 1 130 ? 12.644 -11.070 27.796 1.00 38.78 130 SER A C 1
ATOM 953 O O . SER A 1 130 ? 12.915 -11.401 28.949 1.00 38.78 130 SER A O 1
ATOM 955 N N . VAL A 1 131 ? 12.786 -11.895 26.748 1.00 37.53 131 VAL A N 1
ATOM 956 C CA . VAL A 1 131 ? 13.653 -13.090 26.774 1.00 37.53 131 VAL A CA 1
ATOM 957 C C . VAL A 1 131 ? 14.284 -13.355 25.394 1.00 37.53 131 VAL A C 1
ATOM 959 O O . VAL A 1 131 ? 13.602 -13.546 24.392 1.00 37.53 131 VAL A O 1
ATOM 962 N N . ASN A 1 132 ? 15.619 -13.343 25.400 1.00 33.03 132 ASN A N 1
ATOM 963 C CA . ASN A 1 132 ? 16.620 -13.966 24.524 1.00 33.03 132 ASN A CA 1
ATOM 964 C C . ASN A 1 132 ? 16.207 -14.738 23.248 1.00 33.03 132 ASN A C 1
ATOM 966 O O . ASN A 1 132 ? 15.588 -15.793 23.311 1.00 33.03 132 ASN A O 1
ATOM 970 N N . GLY A 1 133 ? 16.840 -14.343 22.131 1.00 38.66 133 GLY A N 1
ATOM 971 C CA . GLY A 1 133 ? 17.469 -15.284 21.189 1.00 38.66 133 GLY A CA 1
ATOM 972 C C . GLY A 1 133 ? 16.624 -15.813 20.020 1.00 38.66 133 GLY A C 1
ATOM 973 O O . GLY A 1 133 ? 15.954 -16.827 20.138 1.00 38.66 133 GLY A O 1
ATOM 974 N N . ARG A 1 134 ? 16.816 -15.208 18.835 1.00 40.03 134 ARG A N 1
ATOM 975 C CA . ARG A 1 134 ? 16.413 -15.675 17.484 1.00 40.03 134 ARG A CA 1
ATOM 976 C C . ARG A 1 134 ? 14.907 -15.868 17.213 1.00 40.03 134 ARG A C 1
ATOM 978 O O . ARG A 1 134 ? 14.374 -16.960 17.357 1.00 40.03 134 ARG A O 1
ATOM 985 N N . ARG A 1 135 ? 14.313 -14.899 16.507 1.00 31.36 135 ARG A N 1
ATOM 986 C CA . ARG A 1 135 ? 13.906 -15.062 15.093 1.00 31.36 135 ARG A CA 1
ATOM 987 C C . ARG A 1 135 ? 13.398 -13.745 14.511 1.00 31.36 135 ARG A C 1
ATOM 989 O O . ARG A 1 135 ? 12.700 -12.977 15.160 1.00 31.36 135 ARG A O 1
ATOM 996 N N . ILE A 1 136 ? 13.774 -13.533 13.259 1.00 43.69 136 ILE A N 1
ATOM 997 C CA . ILE A 1 136 ? 13.354 -12.444 12.385 1.00 43.69 136 ILE A CA 1
ATOM 998 C C . ILE A 1 136 ? 11.851 -12.591 12.123 1.00 43.69 136 ILE A C 1
ATOM 1000 O O . ILE A 1 136 ? 11.455 -13.493 11.393 1.00 43.69 136 ILE A O 1
ATOM 1004 N N . ARG A 1 137 ? 11.046 -11.731 12.751 1.00 42.62 137 ARG A N 1
ATOM 1005 C CA . ARG A 1 137 ? 9.749 -11.193 12.297 1.00 42.62 137 ARG A CA 1
ATOM 1006 C C . ARG A 1 137 ? 9.474 -9.986 13.190 1.00 42.62 137 ARG A C 1
ATOM 1008 O O . ARG A 1 137 ? 9.019 -10.182 14.312 1.00 42.62 137 ARG A O 1
ATOM 1015 N N . ARG A 1 138 ? 9.851 -8.777 12.780 1.00 31.70 138 ARG A N 1
ATOM 1016 C CA . ARG A 1 138 ? 9.567 -7.562 13.558 1.00 31.70 138 ARG A CA 1
ATOM 1017 C C . ARG A 1 138 ? 9.290 -6.385 12.632 1.00 31.70 138 ARG A C 1
ATOM 1019 O O . ARG A 1 138 ? 9.869 -6.342 11.548 1.00 31.70 138 ARG A O 1
ATOM 1026 N N . CYS A 1 139 ? 8.364 -5.565 13.126 1.00 43.84 139 CYS A N 1
ATOM 1027 C CA . CYS A 1 139 ? 7.771 -4.343 12.602 1.00 43.84 139 CYS A CA 1
ATOM 1028 C C . CYS A 1 139 ? 8.754 -3.426 11.868 1.00 43.84 139 CYS A C 1
ATOM 1030 O O . CYS A 1 139 ? 9.905 -3.301 12.347 1.00 43.84 139 CYS A O 1
#

Organism: NCBI:txid59203

InterPro domains:
  IPR002173 Carbohydrate/purine kinase, PfkB, conserved site [PS00584] (57-70)
  IPR011611 Carbohydrate kinase PfkB [PF00294] (1-103)
  IPR017583 Tagatose/fructose phosphokinase [PTHR46566] (1-114)
  IPR029056 Ribokinase-like [G3DSA:3.40.1190.20] (1-116)
  IPR029056 Ribokinase-like [SSF53613] (3-105)

Foldseek 3Di:
DPPDDDDDQCSVVVVQVVCQVVVVDQKDWAQPDQQQIWIDGPFWIFGWHFDPDDFQDQAQLQVQLVVQLVVCVVVVHDSLLSSLLSSLQSVQQRVDHDNDGHDPVSSVVRSVVIDSDGTDGPDDDDPDDDDDDDDDDDD